Protein AF-A0AAV5L2W7-F1 (afdb_monomer_lite)

pLDDT: mean 71.29, std 19.86, range [35.34, 94.5]

Foldseek 3Di:
DDDDDDPDPPPPPPPPPCPDPPPDPQDADPVRHGWDWDADCDDVRGRPIDTDDPPDDDPPPPDD

Structure (mmCIF, N/CA/C/O backbone):
data_AF-A0AAV5L2W7-F1
#
_entry.id   AF-A0AAV5L2W7-F1
#
loop_
_atom_s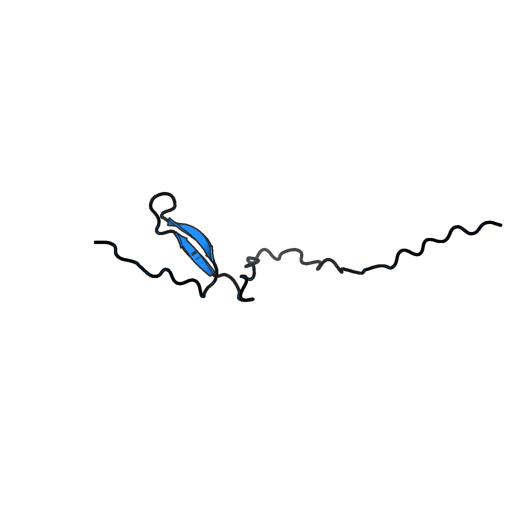ite.group_PDB
_atom_site.id
_atom_site.type_symbol
_atom_site.label_atom_id
_atom_site.label_alt_id
_atom_site.label_comp_id
_atom_site.label_asym_id
_atom_site.label_entity_id
_atom_site.label_seq_id
_atom_site.pdbx_PDB_ins_code
_atom_site.Cartn_x
_atom_site.Cartn_y
_atom_site.Cartn_z
_atom_site.occupancy
_atom_site.B_iso_or_equiv
_atom_site.auth_seq_id
_atom_site.auth_comp_id
_atom_site.auth_asym_id
_atom_site.auth_atom_id
_atom_site.pdbx_PDB_model_num
ATOM 1 N N . MET A 1 1 ? 29.907 34.441 43.120 1.00 50.00 1 MET A N 1
ATOM 2 C CA . MET A 1 1 ? 29.449 35.046 41.848 1.00 50.00 1 MET A CA 1
ATOM 3 C C . MET A 1 1 ? 30.264 34.367 40.763 1.00 50.00 1 MET A C 1
ATOM 5 O O . MET A 1 1 ? 31.472 34.500 40.803 1.00 50.00 1 MET A O 1
ATOM 9 N N . TYR A 1 2 ? 29.750 33.428 39.977 1.00 35.34 2 TYR A N 1
ATOM 10 C CA . TYR A 1 2 ? 28.627 33.535 39.049 1.00 35.34 2 TYR A CA 1
ATOM 11 C C . TYR A 1 2 ? 27.749 32.271 39.062 1.00 35.34 2 TYR A C 1
ATOM 13 O O . TYR A 1 2 ? 28.262 31.159 39.147 1.00 35.34 2 TYR A O 1
ATOM 21 N N . SER A 1 3 ? 26.432 32.474 38.960 1.00 45.28 3 SER A N 1
ATOM 22 C CA . SER A 1 3 ? 25.443 31.452 38.605 1.00 45.28 3 SER A CA 1
ATOM 23 C C . SER A 1 3 ? 25.550 31.114 37.122 1.00 45.28 3 SER A C 1
ATOM 25 O O . SER A 1 3 ? 25.503 32.022 36.294 1.00 45.28 3 SER A O 1
ATOM 27 N N . SER A 1 4 ? 25.567 29.825 36.791 1.00 53.44 4 SER A N 1
ATOM 28 C CA . SER A 1 4 ? 25.307 29.345 35.432 1.00 53.44 4 SER A CA 1
ATOM 29 C C . SER A 1 4 ? 23.965 28.626 35.425 1.00 53.44 4 SER A C 1
ATOM 31 O O . SER A 1 4 ? 23.805 27.543 35.980 1.00 53.44 4 SER A O 1
ATOM 33 N N . ASN A 1 5 ? 22.988 29.301 34.832 1.00 53.53 5 ASN A N 1
ATOM 34 C CA . ASN A 1 5 ? 21.622 28.857 34.622 1.00 53.53 5 ASN A CA 1
ATOM 35 C C . ASN A 1 5 ? 21.549 28.066 33.304 1.00 53.53 5 ASN A C 1
ATOM 37 O O . ASN A 1 5 ? 22.055 28.538 32.291 1.00 53.53 5 ASN A O 1
ATOM 41 N N . SER A 1 6 ? 20.905 26.901 33.286 1.00 44.84 6 SER A N 1
ATOM 42 C CA . SER A 1 6 ? 20.271 26.355 32.073 1.00 44.84 6 SER A CA 1
ATOM 43 C C . SER A 1 6 ? 19.280 25.254 32.453 1.00 44.84 6 SER A C 1
ATOM 45 O O . SER A 1 6 ? 19.496 24.066 32.238 1.00 44.84 6 SER A O 1
ATOM 47 N N . HIS A 1 7 ? 18.151 25.661 33.033 1.00 51.66 7 HIS A N 1
ATOM 48 C CA . HIS A 1 7 ? 16.964 24.813 33.037 1.00 51.66 7 HIS A CA 1
ATOM 49 C C . HIS A 1 7 ? 16.471 24.708 31.587 1.00 51.66 7 HIS A C 1
ATOM 51 O O . HIS A 1 7 ? 15.807 25.610 31.078 1.00 51.66 7 HIS A O 1
ATOM 57 N N . GLN A 1 8 ? 16.849 23.631 30.897 1.00 49.44 8 GLN A N 1
ATOM 58 C CA . GLN A 1 8 ? 16.191 23.203 29.665 1.00 49.44 8 GLN A CA 1
ATOM 59 C C . GLN A 1 8 ? 14.697 23.013 29.977 1.00 49.44 8 GLN A C 1
ATOM 61 O O . GLN A 1 8 ? 14.379 22.248 30.892 1.00 49.44 8 GLN A O 1
ATOM 66 N N . PRO A 1 9 ? 13.760 23.653 29.254 1.00 44.38 9 PRO A N 1
ATOM 67 C CA . PRO A 1 9 ? 12.373 23.236 29.327 1.00 44.38 9 PRO A CA 1
ATOM 68 C C . PRO A 1 9 ? 12.308 21.818 28.764 1.00 44.38 9 PRO A C 1
ATOM 70 O O . PRO A 1 9 ? 12.641 21.570 27.604 1.00 44.38 9 PRO A O 1
ATOM 73 N N . SER A 1 10 ? 11.918 20.878 29.617 1.00 44.12 10 SER A N 1
ATOM 74 C CA . SER A 1 10 ? 11.549 19.527 29.237 1.00 44.12 10 SER A CA 1
ATO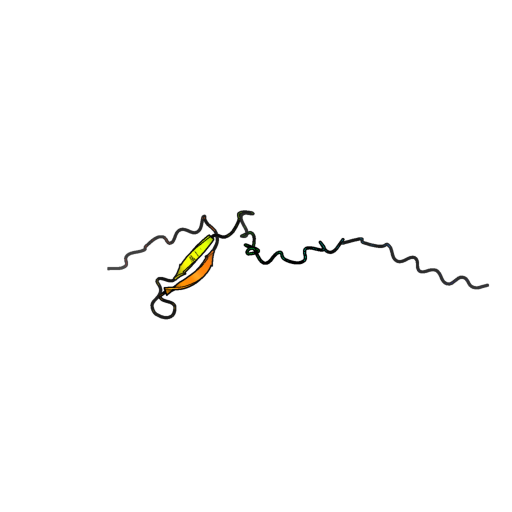M 75 C C . SER A 1 10 ? 10.302 19.611 28.361 1.00 44.12 10 SER A C 1
ATOM 77 O O . SER A 1 10 ? 9.171 19.469 28.823 1.00 44.12 10 SER A O 1
ATOM 79 N N . SER A 1 11 ? 10.497 19.853 27.064 1.00 49.47 11 SER A N 1
ATOM 80 C CA . SER A 1 11 ? 9.521 19.476 26.054 1.00 49.47 11 SER A CA 1
ATOM 81 C C . SER A 1 11 ? 9.442 17.954 26.084 1.00 49.47 11 SER A C 1
ATOM 83 O O . SER A 1 11 ? 10.142 17.239 25.370 1.00 49.47 11 SER A O 1
ATOM 85 N N . GLN A 1 12 ? 8.608 17.461 27.001 1.00 54.81 12 GLN A N 1
ATOM 86 C CA . GLN A 1 12 ? 8.148 16.086 27.081 1.00 54.81 12 GLN A CA 1
ATOM 87 C C . GLN A 1 12 ? 7.322 15.799 25.826 1.00 54.81 12 GLN A C 1
ATOM 89 O O . GLN A 1 12 ? 6.103 15.651 25.864 1.00 54.81 12 GLN A O 1
ATOM 94 N N . PHE A 1 13 ? 7.994 15.685 24.685 1.00 52.50 13 PHE A N 1
ATOM 95 C CA . PHE A 1 13 ? 7.573 14.742 23.672 1.00 52.50 13 PHE A CA 1
ATOM 96 C C . PHE A 1 13 ? 7.818 13.379 24.303 1.00 52.50 13 PHE A C 1
ATOM 98 O O . PHE A 1 13 ? 8.891 12.797 24.167 1.00 52.50 13 PHE A O 1
ATOM 105 N N . GLY A 1 14 ? 6.859 12.936 25.117 1.00 41.28 14 GLY A N 1
ATOM 106 C CA . GLY A 1 14 ? 6.842 11.580 25.621 1.00 41.28 14 GLY A CA 1
ATOM 107 C C . GLY A 1 14 ? 6.885 10.674 24.406 1.00 41.28 14 GLY A C 1
ATOM 108 O O . GLY A 1 14 ? 5.896 10.555 23.687 1.00 41.28 14 GLY A O 1
ATOM 109 N N . SER A 1 15 ? 8.051 10.094 24.135 1.00 53.06 15 SER A N 1
ATOM 110 C CA . SER A 1 15 ? 8.183 8.985 23.208 1.00 53.06 15 SER A CA 1
ATOM 111 C C . SER A 1 15 ? 7.164 7.944 23.660 1.00 53.06 15 SER A C 1
ATOM 113 O O . SER A 1 15 ? 7.278 7.478 24.798 1.00 53.06 15 SER A O 1
ATOM 115 N N . PRO A 1 16 ? 6.140 7.592 22.862 1.00 54.00 16 PRO A N 1
ATOM 116 C CA . PRO A 1 16 ? 5.289 6.485 23.237 1.00 54.00 16 PRO A CA 1
ATOM 117 C C . PRO A 1 16 ? 6.188 5.252 23.313 1.00 54.00 16 PRO A C 1
ATOM 119 O O . PRO A 1 16 ? 6.699 4.756 22.310 1.00 54.00 16 PRO A O 1
ATOM 122 N N . SER A 1 17 ? 6.415 4.798 24.543 1.00 61.59 17 SER A N 1
ATOM 123 C CA . SER A 1 17 ? 6.931 3.478 24.866 1.00 61.59 17 SER A CA 1
ATOM 124 C C . SER A 1 17 ? 5.894 2.463 24.392 1.00 61.59 17 SER A C 1
ATOM 126 O O . SER A 1 17 ? 5.083 1.952 25.160 1.00 61.59 17 SER A O 1
ATOM 128 N N . SER A 1 18 ? 5.877 2.204 23.094 1.00 57.16 18 SER A N 1
ATOM 12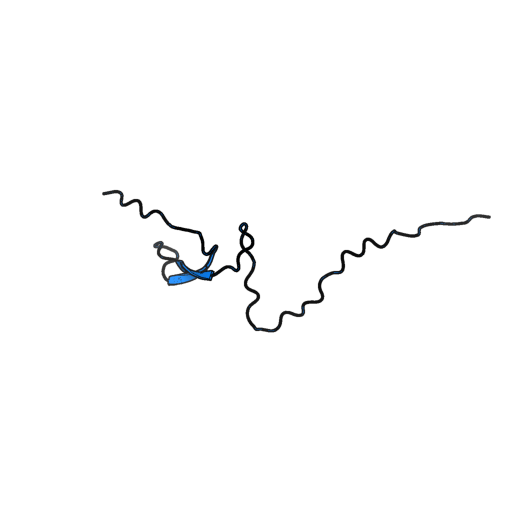9 C CA . SER A 1 18 ? 5.169 1.083 22.507 1.00 57.16 18 SER A CA 1
ATOM 130 C C . SER A 1 18 ? 6.232 0.124 22.013 1.00 57.16 18 SER A C 1
ATOM 132 O O . SER A 1 18 ? 6.569 0.132 20.831 1.00 57.16 18 SER A O 1
ATOM 134 N N . SER A 1 19 ? 6.775 -0.692 22.920 1.00 54.19 19 SER A N 1
ATOM 135 C CA . SER A 1 19 ? 7.305 -1.994 22.519 1.00 54.19 19 SER A CA 1
ATOM 136 C C . SER A 1 19 ? 6.239 -2.618 21.620 1.00 54.19 19 SER A C 1
ATOM 138 O O . SER A 1 19 ? 5.121 -2.835 22.102 1.00 54.19 19 SER A O 1
ATOM 140 N N . PRO A 1 20 ? 6.489 -2.805 20.312 1.00 51.50 20 PRO A N 1
ATOM 141 C CA . PRO A 1 20 ? 5.472 -3.352 19.44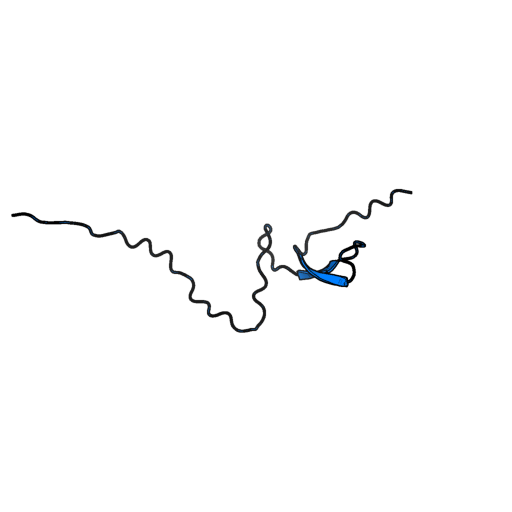6 1.00 51.50 20 PRO A CA 1
ATOM 142 C C . PRO A 1 20 ? 5.258 -4.783 19.915 1.00 51.50 20 PRO A C 1
ATOM 144 O O . PRO A 1 20 ? 6.099 -5.658 19.711 1.00 51.50 20 PRO A O 1
ATOM 147 N N . HIS A 1 21 ? 4.125 -5.017 20.575 1.00 51.06 21 HIS A N 1
ATOM 148 C CA . HIS A 1 21 ? 3.540 -6.340 20.592 1.00 51.06 21 HIS A CA 1
ATOM 149 C C . HIS A 1 21 ? 3.554 -6.812 19.137 1.00 51.06 21 HIS A C 1
ATOM 151 O O . HIS A 1 21 ? 3.059 -6.133 18.239 1.00 51.06 21 HIS A O 1
ATOM 157 N N . TYR A 1 22 ? 4.155 -7.969 18.922 1.00 49.81 22 TYR A N 1
ATOM 158 C CA . TYR A 1 22 ? 4.307 -8.746 17.687 1.00 49.81 22 TYR A CA 1
ATOM 159 C C . TYR A 1 22 ? 2.962 -9.125 17.015 1.00 49.81 22 TYR A C 1
ATOM 161 O O . TYR A 1 22 ? 2.897 -10.047 16.211 1.00 49.81 22 TYR A O 1
ATOM 169 N N . GLY A 1 23 ? 1.884 -8.396 17.313 1.00 51.00 23 GLY A N 1
ATOM 170 C CA . GLY A 1 23 ? 0.640 -8.329 16.560 1.00 51.00 23 GLY A CA 1
ATOM 171 C C . GLY A 1 23 ? 0.590 -7.042 15.735 1.00 51.00 23 GLY A C 1
ATOM 172 O O . GLY A 1 23 ? -0.084 -6.090 16.106 1.00 51.00 23 GLY A O 1
ATOM 173 N N . GLU A 1 24 ? 1.337 -7.034 14.630 1.00 60.28 24 GLU A N 1
ATOM 174 C CA . GLU A 1 24 ? 1.101 -6.234 13.418 1.00 60.28 24 GLU A CA 1
ATOM 175 C C . GLU A 1 24 ? 0.725 -4.751 13.648 1.00 60.28 24 GLU A C 1
ATOM 177 O O . GLU A 1 24 ? -0.443 -4.362 13.601 1.00 60.28 24 GLU A O 1
ATOM 182 N N . PHE A 1 25 ? 1.732 -3.887 13.843 1.00 60.84 25 PHE A N 1
ATOM 183 C CA . PHE A 1 25 ? 1.539 -2.432 13.803 1.00 60.84 25 PHE A CA 1
ATOM 184 C C . PHE A 1 25 ? 1.154 -2.002 12.380 1.00 60.84 25 PHE A C 1
ATOM 186 O O . PHE A 1 25 ? 1.995 -1.710 11.528 1.00 60.84 25 PHE A O 1
ATOM 193 N N . VAL A 1 26 ? -0.146 -2.004 12.104 1.00 76.62 26 VAL A N 1
ATOM 194 C CA . VAL A 1 26 ? -0.712 -1.478 10.867 1.00 76.62 26 VAL A CA 1
ATOM 195 C C . VAL A 1 26 ? -0.716 0.044 10.962 1.00 76.62 26 VAL A C 1
ATOM 197 O O . VAL A 1 26 ? -1.514 0.623 11.701 1.00 76.62 26 VAL A O 1
ATOM 200 N N . GLY A 1 27 ? 0.175 0.693 10.210 1.00 87.50 27 GLY A N 1
ATOM 201 C CA . GLY A 1 27 ? 0.246 2.150 10.143 1.00 87.50 27 GLY A CA 1
ATOM 202 C C . GLY A 1 27 ? -1.086 2.785 9.729 1.00 87.50 27 GLY A C 1
ATOM 203 O O . GLY A 1 27 ? -1.911 2.179 9.034 1.00 87.50 27 GLY A O 1
ATOM 204 N N . LEU A 1 28 ? -1.308 4.030 10.154 1.00 92.25 28 LEU A N 1
ATOM 205 C CA . LEU A 1 28 ? -2.425 4.834 9.662 1.00 92.25 28 LEU A CA 1
ATOM 206 C C . LEU A 1 28 ? -2.066 5.423 8.294 1.00 92.25 28 LEU A C 1
ATOM 208 O O . LEU A 1 28 ? -0.949 5.887 8.066 1.00 92.25 28 LEU A O 1
ATOM 212 N N . CYS A 1 29 ? -3.015 5.419 7.360 1.00 90.62 29 CYS A N 1
ATOM 213 C CA . CYS A 1 29 ? -2.868 6.161 6.113 1.00 90.62 29 CYS A CA 1
ATOM 214 C C . CYS A 1 29 ? -3.105 7.665 6.342 1.00 90.62 29 CYS A C 1
ATOM 216 O O . CYS A 1 29 ? -3.589 8.079 7.393 1.00 90.62 29 CYS A O 1
ATOM 218 N N . LYS A 1 30 ? -2.866 8.495 5.316 1.00 90.25 30 LYS A N 1
ATOM 219 C CA . LYS A 1 30 ? -3.135 9.948 5.368 1.00 90.25 30 LYS A CA 1
ATOM 220 C C . LYS A 1 30 ? -4.589 10.312 5.706 1.00 90.25 30 LYS A C 1
ATOM 222 O O . LYS A 1 30 ? -4.851 11.429 6.121 1.00 90.25 30 LYS A O 1
ATOM 227 N N . CYS A 1 31 ? -5.533 9.385 5.538 1.00 91.12 31 CYS A N 1
ATOM 228 C CA . CYS A 1 31 ? -6.931 9.580 5.923 1.00 91.12 31 CYS A CA 1
ATOM 229 C C . CYS A 1 31 ? -7.198 9.317 7.419 1.00 91.12 31 CYS A C 1
ATOM 231 O O . CYS A 1 31 ? -8.358 9.333 7.814 1.00 91.12 31 CYS A O 1
ATOM 233 N N . GLY A 1 32 ? -6.177 8.980 8.218 1.00 91.62 32 GLY A N 1
ATOM 234 C CA . GLY A 1 32 ? -6.326 8.583 9.624 1.00 91.62 32 GLY A CA 1
ATOM 235 C C . GLY A 1 32 ? -6.892 7.172 9.827 1.00 91.62 32 GLY A C 1
ATOM 236 O O . GLY A 1 32 ? -7.229 6.801 10.945 1.00 91.62 32 GLY A O 1
ATOM 237 N N . LEU A 1 33 ? -7.013 6.372 8.760 1.00 90.50 33 LEU A N 1
ATOM 238 C CA . LEU A 1 33 ? -7.571 5.017 8.810 1.00 90.50 33 LEU A CA 1
ATOM 239 C C . LEU A 1 33 ? -6.461 3.969 8.868 1.00 90.50 33 LEU A C 1
ATOM 241 O O . LEU A 1 33 ? -5.412 4.141 8.243 1.00 90.50 33 LEU A O 1
ATOM 245 N N . ARG A 1 34 ? -6.722 2.846 9.549 1.00 92.62 34 ARG A N 1
ATOM 246 C CA . ARG A 1 34 ? -5.827 1.681 9.524 1.00 92.62 34 ARG A CA 1
ATOM 247 C C . ARG A 1 34 ? -5.645 1.203 8.085 1.00 92.62 34 ARG A C 1
ATOM 249 O O . ARG A 1 34 ? -6.618 1.057 7.339 1.00 92.62 34 ARG A O 1
ATOM 256 N N . GLN A 1 35 ? -4.396 1.000 7.685 1.00 93.69 35 GLN A N 1
ATOM 257 C CA . GLN A 1 35 ? -4.080 0.444 6.375 1.00 93.69 35 GLN A CA 1
ATOM 258 C C . GLN A 1 35 ? -4.617 -0.988 6.228 1.00 93.69 35 GLN A C 1
ATOM 260 O O . GLN A 1 35 ? -4.871 -1.694 7.197 1.00 93.69 35 GLN A O 1
ATOM 265 N N . VAL A 1 36 ? -4.789 -1.433 4.987 1.00 92.12 36 VAL A N 1
ATOM 266 C CA . VAL A 1 36 ? -5.207 -2.804 4.670 1.00 92.12 36 VAL A CA 1
ATOM 267 C C . VAL A 1 36 ? -4.150 -3.486 3.816 1.00 92.12 36 VAL A C 1
ATOM 269 O O . VAL A 1 36 ? -3.504 -2.841 2.983 1.00 92.12 36 VAL A O 1
ATOM 272 N N . LYS A 1 37 ? -3.970 -4.792 4.024 1.00 92.38 37 LYS A N 1
ATOM 273 C CA . LYS A 1 37 ? -3.040 -5.608 3.243 1.00 92.38 37 LYS A CA 1
ATOM 274 C C . LYS A 1 37 ? -3.651 -5.860 1.865 1.00 92.38 37 LYS A C 1
ATOM 276 O O . LYS A 1 37 ? -4.731 -6.434 1.758 1.00 92.38 37 LYS A O 1
ATOM 281 N N . ARG A 1 38 ? -2.970 -5.413 0.814 1.00 90.88 38 ARG A N 1
ATOM 282 C CA . ARG A 1 38 ? -3.376 -5.552 -0.590 1.00 90.88 38 ARG A CA 1
ATOM 283 C C . ARG A 1 38 ? -2.353 -6.372 -1.358 1.00 90.88 38 ARG A C 1
ATOM 285 O O . ARG A 1 38 ? -1.202 -6.474 -0.939 1.00 90.88 38 ARG A O 1
ATOM 292 N N . THR A 1 39 ? -2.781 -6.912 -2.491 1.00 92.19 39 THR A N 1
ATOM 293 C CA . THR A 1 39 ? -1.929 -7.653 -3.423 1.00 92.19 39 THR A CA 1
ATOM 294 C C . THR A 1 39 ? -1.769 -6.844 -4.703 1.00 92.19 39 THR A C 1
ATOM 296 O O . THR A 1 39 ? -2.751 -6.344 -5.252 1.00 92.19 39 THR A O 1
ATOM 299 N N . ALA A 1 40 ? -0.534 -6.673 -5.163 1.00 91.31 40 ALA A N 1
ATOM 300 C CA . ALA A 1 40 ? -0.241 -5.953 -6.392 1.00 91.31 40 ALA A CA 1
ATOM 301 C C . ALA A 1 40 ? -0.636 -6.787 -7.619 1.00 91.31 40 ALA A C 1
ATOM 303 O O . ALA A 1 40 ? -0.369 -7.986 -7.686 1.00 91.31 40 ALA A O 1
ATOM 304 N N . MET A 1 41 ? -1.265 -6.119 -8.587 1.00 88.12 41 MET A N 1
ATOM 305 C CA . MET A 1 41 ? -1.727 -6.706 -9.852 1.00 88.12 41 MET A CA 1
ATOM 306 C C . MET A 1 41 ? -0.897 -6.238 -11.059 1.00 88.12 41 MET A C 1
ATOM 308 O O . MET A 1 41 ? -1.190 -6.597 -12.193 1.00 88.12 41 MET A O 1
ATOM 312 N N . THR A 1 42 ? 0.135 -5.415 -10.846 1.00 86.31 42 THR A N 1
ATOM 313 C CA . THR A 1 42 ? 0.996 -4.906 -11.923 1.00 86.31 42 THR A CA 1
ATOM 314 C C . THR A 1 42 ? 2.089 -5.912 -12.268 1.00 86.31 42 THR A C 1
ATOM 316 O O . THR A 1 42 ? 2.652 -6.531 -11.371 1.00 86.31 42 THR A O 1
ATOM 319 N N . ARG A 1 43 ? 2.430 -6.044 -13.559 1.00 88.62 43 ARG A N 1
ATOM 320 C CA . ARG A 1 43 ? 3.331 -7.080 -14.108 1.00 88.62 43 ARG A CA 1
ATOM 321 C C . ARG A 1 43 ? 4.566 -7.364 -13.242 1.00 88.62 43 ARG A C 1
ATOM 323 O O . ARG A 1 43 ? 4.744 -8.483 -12.782 1.00 88.62 43 ARG A O 1
ATOM 330 N N . PHE A 1 44 ? 5.387 -6.350 -12.972 1.00 93.06 44 PHE A N 1
ATOM 331 C CA . PHE A 1 44 ? 6.654 -6.521 -12.244 1.00 93.06 44 PHE A CA 1
ATOM 332 C C . PHE A 1 44 ? 6.499 -6.818 -10.747 1.00 93.06 44 PHE A C 1
ATOM 334 O O . PHE A 1 44 ? 7.443 -7.282 -10.117 1.00 93.06 44 PHE A O 1
ATOM 341 N N . ASN A 1 45 ? 5.336 -6.534 -10.160 1.00 92.44 45 ASN A N 1
ATOM 342 C CA . ASN A 1 45 ? 5.082 -6.722 -8.731 1.00 92.44 45 ASN A CA 1
ATOM 343 C C . ASN A 1 45 ? 3.931 -7.697 -8.472 1.00 92.44 45 ASN A C 1
ATOM 345 O O . ASN A 1 45 ? 3.420 -7.741 -7.353 1.00 92.44 45 ASN A O 1
ATOM 349 N N . TYR A 1 46 ? 3.512 -8.457 -9.484 1.00 92.75 46 TYR A N 1
ATOM 350 C CA . TYR A 1 46 ? 2.334 -9.304 -9.405 1.00 92.75 46 TYR A CA 1
ATOM 351 C C . TYR A 1 46 ? 2.448 -10.277 -8.226 1.00 92.75 46 TYR A C 1
ATOM 353 O O . TYR A 1 46 ? 3.468 -10.940 -8.046 1.00 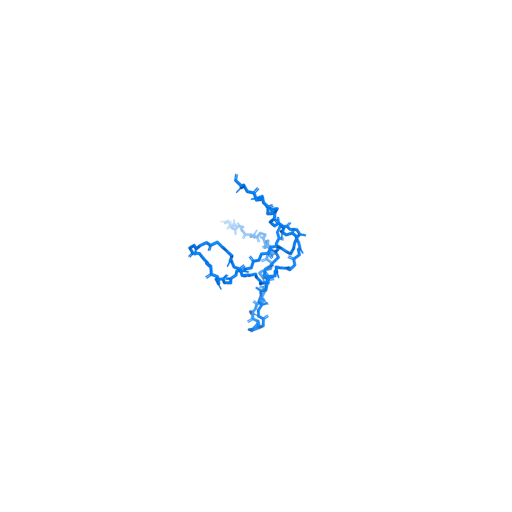92.75 46 TYR A O 1
ATOM 361 N N . GLY A 1 47 ? 1.418 -10.312 -7.379 1.00 94.31 47 GLY A N 1
ATOM 362 C CA . GLY A 1 47 ? 1.378 -11.168 -6.190 1.00 94.31 47 GLY A CA 1
ATOM 363 C C . GLY A 1 47 ? 2.075 -10.603 -4.944 1.00 94.31 47 GLY A C 1
ATOM 364 O O . GLY A 1 47 ? 1.858 -11.120 -3.847 1.00 94.31 47 GLY A O 1
ATOM 365 N N . ARG A 1 48 ? 2.858 -9.518 -5.045 1.00 94.50 48 ARG A N 1
ATOM 366 C CA . ARG A 1 48 ? 3.497 -8.902 -3.866 1.00 94.50 48 ARG A CA 1
ATOM 367 C C . ARG A 1 48 ? 2.457 -8.240 -2.965 1.00 94.50 48 ARG A C 1
ATOM 369 O O . ARG A 1 48 ? 1.521 -7.599 -3.445 1.00 94.50 48 ARG A O 1
ATOM 376 N N . ARG A 1 49 ? 2.644 -8.363 -1.648 1.00 93.25 49 ARG A N 1
ATOM 377 C CA . ARG A 1 49 ? 1.743 -7.790 -0.638 1.00 93.25 49 ARG A CA 1
ATOM 378 C C . ARG A 1 49 ? 2.275 -6.458 -0.127 1.00 93.25 49 ARG A C 1
ATOM 380 O O . ARG A 1 49 ? 3.470 -6.324 0.117 1.00 93.25 49 ARG A O 1
ATOM 387 N N . PHE A 1 50 ? 1.384 -5.493 0.055 1.00 91.31 50 PHE A N 1
ATOM 388 C CA . PHE A 1 50 ? 1.720 -4.168 0.574 1.00 91.31 50 PHE A CA 1
ATOM 389 C C . PHE A 1 50 ? 0.571 -3.586 1.403 1.00 91.31 50 PHE A C 1
ATOM 391 O O . PHE A 1 50 ? -0.583 -3.992 1.260 1.00 91.31 50 PHE A O 1
ATOM 398 N N . TRP A 1 51 ? 0.885 -2.625 2.271 1.00 92.38 51 TRP A N 1
ATOM 399 C CA . TRP A 1 51 ? -0.102 -1.892 3.062 1.00 92.38 51 TRP A CA 1
ATOM 400 C C . TRP A 1 51 ? -0.573 -0.652 2.313 1.00 92.38 51 TRP A C 1
ATOM 402 O O . TRP A 1 51 ? 0.237 0.157 1.863 1.00 92.38 51 TRP A O 1
ATOM 412 N N . GLY A 1 52 ? -1.887 -0.499 2.166 1.00 91.31 52 GLY A N 1
ATOM 413 C CA . GLY A 1 52 ? -2.482 0.610 1.425 1.00 91.31 52 GLY A CA 1
ATOM 414 C C . GLY A 1 52 ? -3.675 1.230 2.139 1.00 91.31 52 GLY A C 1
ATOM 415 O O . GLY A 1 52 ? -4.283 0.624 3.020 1.00 91.31 52 GLY A O 1
ATOM 416 N N . CYS A 1 53 ? -4.034 2.452 1.742 1.00 92.62 53 CYS A N 1
ATOM 417 C CA . CYS A 1 53 ? -5.248 3.105 2.226 1.00 92.62 53 CYS A CA 1
ATOM 418 C C . CYS A 1 53 ? -6.486 2.277 1.827 1.00 92.62 53 CYS A C 1
ATOM 420 O O . CYS A 1 53 ? -6.605 1.933 0.650 1.00 92.62 53 CYS A O 1
ATOM 422 N N . PRO A 1 54 ? -7.437 1.990 2.739 1.00 92.12 54 PRO A N 1
ATOM 423 C CA . PRO A 1 54 ? -8.654 1.250 2.396 1.00 92.12 54 PRO A CA 1
ATOM 424 C C . PRO A 1 54 ? -9.512 1.982 1.358 1.00 92.12 54 PRO A C 1
ATOM 426 O O . PRO A 1 54 ? -10.130 1.336 0.522 1.00 92.12 54 PRO A O 1
ATOM 429 N N . LYS A 1 55 ? -9.471 3.320 1.342 1.00 90.56 55 LYS A N 1
ATOM 430 C CA . LYS A 1 55 ? -10.200 4.157 0.378 1.00 90.56 55 LYS A CA 1
ATOM 431 C C . LYS A 1 55 ? -9.535 4.254 -0.997 1.00 90.56 55 LYS A C 1
ATOM 433 O O . LYS A 1 55 ? -10.104 4.869 -1.890 1.00 90.56 55 LYS A O 1
ATOM 438 N N . PHE A 1 56 ? -8.337 3.693 -1.186 1.00 84.69 56 PHE A N 1
ATOM 439 C CA . PHE A 1 56 ? -7.707 3.714 -2.502 1.00 84.69 56 PHE A CA 1
ATOM 440 C C . PHE A 1 56 ? -8.493 2.816 -3.463 1.00 84.69 56 PHE A C 1
ATOM 442 O O . PHE A 1 56 ? -8.550 1.598 -3.274 1.00 84.69 56 PHE A O 1
ATOM 449 N N . SER A 1 57 ? -9.081 3.413 -4.492 1.00 76.56 57 SER A N 1
ATOM 450 C CA . SER A 1 57 ? -9.718 2.720 -5.605 1.00 76.56 57 SER A CA 1
ATOM 451 C C . SER A 1 57 ? -8.870 2.932 -6.854 1.00 76.56 57 SER A C 1
ATOM 453 O O . SER A 1 57 ? -8.574 4.061 -7.243 1.00 76.56 57 SER A O 1
ATOM 455 N N . VAL A 1 58 ? -8.450 1.835 -7.485 1.00 68.25 58 VAL A N 1
ATOM 456 C CA . VAL A 1 58 ? -7.931 1.917 -8.850 1.00 68.25 58 VAL A CA 1
ATOM 457 C C . VAL A 1 58 ? -9.142 2.104 -9.751 1.00 68.25 58 VAL A C 1
ATOM 459 O O . VAL A 1 58 ? -9.985 1.217 -9.852 1.00 68.25 58 VAL A O 1
ATOM 462 N N . LYS A 1 59 ? -9.279 3.276 -10.377 1.00 66.19 59 LYS A N 1
ATOM 463 C CA . LYS A 1 59 ? -10.150 3.377 -11.548 1.00 66.19 59 LYS A CA 1
ATOM 464 C C . LYS A 1 59 ? -9.495 2.495 -12.606 1.00 66.19 59 LYS A C 1
ATOM 466 O O . LYS A 1 59 ? -8.425 2.843 -13.097 1.00 66.19 59 LYS A O 1
ATOM 471 N N . LEU A 1 60 ? -10.070 1.323 -12.870 1.00 58.62 60 LEU A N 1
ATOM 472 C CA . LEU A 1 60 ? -9.672 0.497 -14.004 1.00 58.62 60 LEU A CA 1
ATOM 473 C C . LEU A 1 60 ? -9.995 1.300 -15.263 1.00 58.62 60 LEU A C 1
ATOM 475 O O . LEU A 1 60 ? -11.131 1.321 -15.726 1.00 58.62 60 LEU A O 1
ATOM 479 N N . VAL A 1 61 ? -9.008 2.036 -15.764 1.00 56.81 61 VAL A N 1
ATOM 480 C CA . VAL A 1 61 ? -9.084 2.638 -17.088 1.00 56.81 61 VAL A CA 1
ATOM 481 C C . VAL A 1 61 ? -8.688 1.530 -18.052 1.00 56.81 61 VAL A C 1
ATOM 483 O O . VAL A 1 61 ? -7.506 1.238 -18.219 1.00 56.81 61 VAL A O 1
ATOM 486 N N . PHE A 1 62 ? -9.688 0.856 -18.615 1.00 47.22 62 PHE A N 1
ATOM 487 C CA . PHE A 1 62 ? -9.482 -0.028 -19.753 1.00 47.22 62 PHE A CA 1
ATOM 488 C C . PHE A 1 62 ? -9.170 0.858 -20.958 1.00 47.22 62 PHE A C 1
ATOM 490 O O . PHE A 1 62 ? -10.052 1.540 -21.475 1.00 47.22 62 PHE A O 1
ATOM 497 N N . VAL A 1 63 ? -7.900 0.910 -21.347 1.00 50.44 63 VAL A N 1
ATOM 498 C CA . VAL A 1 63 ? -7.495 1.454 -22.644 1.00 50.44 63 VAL A CA 1
ATOM 499 C C . VAL A 1 63 ? -7.532 0.271 -23.609 1.00 50.44 63 VAL A C 1
ATOM 501 O O . VAL A 1 63 ? -6.752 -0.666 -23.433 1.00 50.44 63 V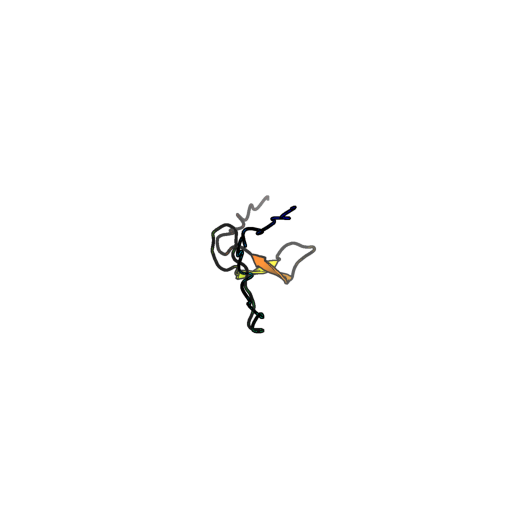AL A O 1
ATOM 504 N N . PHE A 1 64 ? -8.507 0.279 -24.521 1.00 49.88 64 PHE A N 1
ATOM 505 C CA . PHE A 1 64 ? -8.615 -0.661 -25.640 1.00 49.88 64 PHE A CA 1
ATOM 506 C C . PHE A 1 64 ? -7.763 -0.180 -26.812 1.00 49.88 64 PHE A C 1
ATOM 508 O O . PHE A 1 64 ? -7.687 1.058 -26.995 1.00 49.88 64 PHE A O 1
#

Sequence (64 aa):
MYSSNSHQPSSQFGSPSSSPHYGEFVGLCKCGLRQVKRTAMTRFNYGRRFWGCPKFSVKLVFVF

Organism: NCBI:txid152421

Radius of gyration: 22.88 Å; chains: 1; bounding box: 40×46×68 Å

Secondary structure (DSSP, 8-state):
---------------------SS---PBPTTSSBPEEEE--SGGGTT-EEEE-TT---------